Protein AF-A0A3D5ZLL6-F1 (afdb_monomer)

Mean predicted aligned error: 11.64 Å

Foldseek 3Di:
DDKDFLDVVVLVVLVVVLVVLVVVLVVLVVVLVVQLVVQLVPADDPPSVVSSVVSNCCSCVVSVVVSVVSVLVSQQSVVVSVVSVQQVVDFWDKDWAFWADWAAQDQDDSRQTFIWTDGPPGPQTATERDDDDDDGGWTWIFGGDPRYGRMIDTDDDD

Solvent-accessible surface area (backbone atoms only — not comparable to full-atom values): 8768 Å² total; per-residue (Å²): 128,67,72,53,66,76,47,72,70,58,53,52,53,51,52,51,50,43,55,49,51,55,51,49,47,55,51,54,52,52,51,45,54,52,51,48,54,52,53,60,72,69,55,56,87,91,55,35,69,62,56,42,52,52,53,44,52,52,46,50,52,52,46,47,51,52,45,51,53,51,50,54,52,46,53,35,48,51,51,48,52,56,47,52,53,53,50,71,74,47,81,65,46,80,47,76,44,35,31,57,44,73,46,74,75,37,72,78,56,83,77,39,59,20,25,37,38,30,36,59,100,42,92,60,70,35,36,30,79,58,94,78,92,75,56,67,72,41,38,34,42,33,30,28,37,100,51,32,47,45,30,42,38,52,55,75,86,127

Structure (mmCIF, N/CA/C/O backbone):
data_AF-A0A3D5ZLL6-F1
#
_entry.id   AF-A0A3D5ZLL6-F1
#
loop_
_atom_site.group_PDB
_atom_site.id
_atom_site.type_symbol
_atom_site.label_atom_id
_atom_site.label_alt_id
_atom_site.label_comp_id
_atom_site.label_asym_id
_atom_site.label_entity_id
_atom_site.label_seq_id
_atom_site.pdbx_PDB_ins_code
_atom_site.Cartn_x
_atom_site.Cartn_y
_atom_site.Cartn_z
_atom_site.occupancy
_atom_site.B_iso_or_equiv
_atom_site.auth_seq_id
_atom_site.auth_comp_id
_atom_site.auth_asym_id
_atom_site.auth_atom_id
_atom_site.pdbx_PDB_model_num
ATOM 1 N N . MET A 1 1 ? -3.440 -12.616 24.697 1.00 44.03 1 MET A N 1
ATOM 2 C CA . MET A 1 1 ? -3.395 -11.210 24.241 1.00 44.03 1 MET A CA 1
ATOM 3 C C . MET A 1 1 ? -2.541 -11.120 22.988 1.00 44.03 1 MET A C 1
ATOM 5 O O . MET A 1 1 ? -1.346 -11.369 23.061 1.00 44.03 1 MET A O 1
ATOM 9 N N . THR A 1 2 ? -3.141 -10.797 21.846 1.00 51.06 2 THR A N 1
ATOM 10 C CA . THR A 1 2 ? -2.421 -10.452 20.610 1.00 51.06 2 THR A CA 1
ATOM 11 C C . THR A 1 2 ? -2.636 -8.969 20.351 1.00 51.06 2 THR A C 1
ATOM 13 O O . THR A 1 2 ? -3.764 -8.556 20.087 1.00 51.06 2 THR A O 1
ATOM 16 N N . THR A 1 3 ? -1.580 -8.167 20.467 1.00 53.19 3 THR A N 1
ATOM 17 C CA . THR A 1 3 ? -1.623 -6.731 20.182 1.00 53.19 3 THR A CA 1
ATOM 18 C C . THR A 1 3 ? -0.973 -6.477 18.829 1.00 53.19 3 THR A C 1
ATOM 20 O O . THR A 1 3 ? 0.159 -6.883 18.573 1.00 53.19 3 THR A O 1
ATOM 23 N N . THR A 1 4 ? -1.696 -5.822 17.926 1.00 54.91 4 THR A N 1
ATOM 24 C CA . THR A 1 4 ? -1.145 -5.400 16.634 1.00 54.91 4 THR A CA 1
ATOM 25 C C . THR A 1 4 ? -1.077 -3.887 16.620 1.00 54.91 4 THR A C 1
ATOM 27 O O . THR A 1 4 ? -2.109 -3.217 16.634 1.00 54.91 4 THR A O 1
ATOM 30 N N . LEU A 1 5 ? 0.145 -3.358 16.623 1.00 60.12 5 LEU A N 1
ATOM 31 C CA . LEU A 1 5 ? 0.431 -1.929 16.661 1.00 60.12 5 LEU A CA 1
ATOM 32 C C . LEU A 1 5 ? 0.954 -1.484 15.291 1.00 60.12 5 LEU A C 1
ATOM 34 O O . LEU A 1 5 ? 1.788 -2.151 14.670 1.00 60.12 5 LEU A O 1
ATOM 38 N N . ILE A 1 6 ? 0.443 -0.362 14.800 1.00 61.34 6 ILE A N 1
ATOM 39 C CA . ILE A 1 6 ? 1.075 0.390 13.724 1.00 61.34 6 ILE A CA 1
ATOM 40 C C . ILE A 1 6 ? 2.334 1.032 14.314 1.00 61.34 6 ILE A C 1
ATOM 42 O O . ILE A 1 6 ? 2.275 2.059 14.982 1.00 61.34 6 ILE A O 1
ATOM 46 N N . ASP A 1 7 ? 3.468 0.370 14.110 1.00 62.09 7 ASP A N 1
ATOM 47 C CA . ASP A 1 7 ? 4.760 0.768 14.662 1.00 62.09 7 ASP A CA 1
ATOM 48 C C . ASP A 1 7 ? 5.654 1.449 13.606 1.00 62.09 7 ASP A C 1
ATOM 50 O O . ASP A 1 7 ? 5.463 1.287 12.394 1.00 62.09 7 ASP A O 1
ATOM 54 N N . ARG A 1 8 ? 6.669 2.195 14.062 1.00 64.38 8 ARG A N 1
ATOM 55 C CA . ARG A 1 8 ? 7.677 2.853 13.212 1.00 64.38 8 ARG A CA 1
ATOM 56 C C . ARG A 1 8 ? 8.385 1.876 12.275 1.00 64.38 8 ARG A C 1
ATOM 58 O O . ARG A 1 8 ? 8.703 2.238 11.147 1.00 64.38 8 ARG A O 1
ATOM 65 N N . THR A 1 9 ? 8.542 0.622 12.687 1.00 69.06 9 THR A N 1
ATOM 66 C CA . THR A 1 9 ? 9.108 -0.457 11.864 1.00 69.06 9 THR A CA 1
ATOM 67 C C . THR A 1 9 ? 8.340 -0.688 10.557 1.00 69.06 9 THR A C 1
ATOM 69 O O . THR A 1 9 ? 8.949 -0.931 9.511 1.00 69.06 9 THR A O 1
ATOM 72 N N . LYS A 1 10 ? 7.005 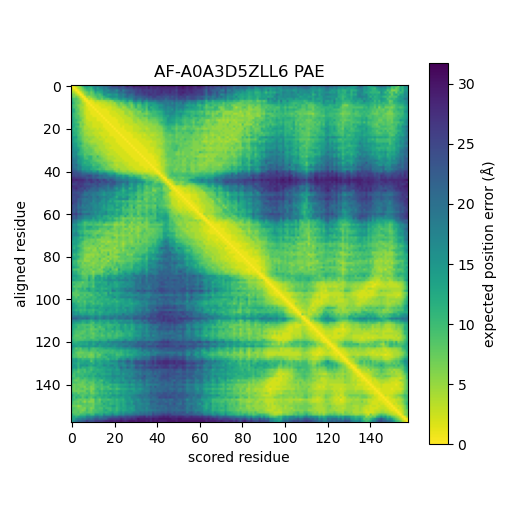-0.555 10.569 1.00 68.81 10 LYS A N 1
ATOM 73 C CA . LYS A 1 10 ? 6.177 -0.662 9.357 1.00 68.81 10 LYS A CA 1
ATOM 74 C C . LYS A 1 10 ? 6.361 0.545 8.444 1.00 68.81 10 LYS A C 1
ATOM 76 O O . LYS A 1 10 ? 6.484 0.366 7.233 1.00 68.81 10 LYS A O 1
ATOM 81 N N . LEU A 1 11 ? 6.426 1.749 9.013 1.00 72.25 11 LEU A N 1
ATOM 82 C CA . LEU A 1 11 ? 6.721 2.963 8.250 1.00 72.25 11 LEU A CA 1
ATOM 83 C C . LEU A 1 11 ? 8.078 2.838 7.544 1.00 72.25 11 LEU A C 1
ATOM 85 O O . LEU A 1 11 ? 8.154 3.044 6.335 1.00 72.25 11 LEU A O 1
ATOM 89 N N . ASP A 1 12 ? 9.116 2.404 8.260 1.00 74.38 12 ASP A N 1
ATOM 90 C CA . ASP A 1 12 ? 10.454 2.206 7.698 1.00 74.38 12 ASP A CA 1
ATOM 91 C C . ASP A 1 12 ? 10.466 1.161 6.575 1.00 74.38 12 ASP A C 1
ATOM 93 O O . ASP A 1 12 ? 11.131 1.352 5.553 1.00 74.38 12 ASP A O 1
ATOM 97 N N . ALA A 1 13 ? 9.7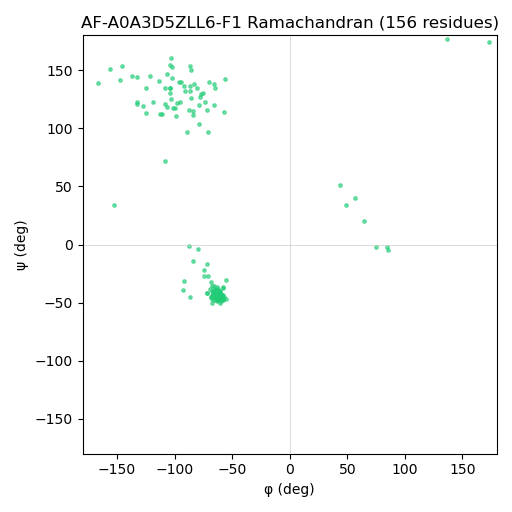10 0.069 6.718 1.00 79.12 13 ALA A N 1
ATOM 98 C CA . ALA A 1 13 ? 9.585 -0.946 5.675 1.00 79.12 13 ALA A CA 1
ATOM 99 C C . ALA A 1 13 ? 8.933 -0.388 4.396 1.00 79.12 13 ALA A C 1
ATOM 101 O O .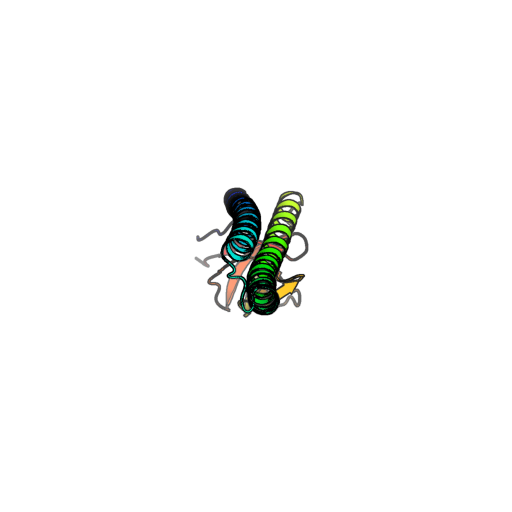 ALA A 1 13 ? 9.421 -0.646 3.291 1.00 79.12 13 ALA A O 1
ATOM 102 N N . VAL A 1 14 ? 7.867 0.409 4.529 1.00 76.69 14 VAL A N 1
ATOM 103 C CA . VAL A 1 14 ? 7.193 1.061 3.392 1.00 76.69 14 VAL A CA 1
ATOM 104 C C . VAL A 1 14 ? 8.112 2.104 2.744 1.00 76.69 14 VAL A C 1
ATOM 106 O O . VAL A 1 14 ? 8.242 2.122 1.521 1.00 76.69 14 VAL A O 1
ATOM 109 N N . VAL A 1 15 ? 8.825 2.910 3.538 1.00 74.88 15 VAL A N 1
ATOM 110 C CA . VAL A 1 15 ? 9.799 3.900 3.042 1.00 74.88 15 VAL A CA 1
ATOM 111 C C . VAL A 1 15 ? 10.948 3.227 2.284 1.00 74.88 15 VAL A C 1
ATOM 113 O O . VAL A 1 15 ? 11.327 3.682 1.203 1.00 74.88 15 VAL A O 1
ATOM 116 N N . ARG A 1 16 ? 11.486 2.108 2.790 1.00 81.62 16 ARG A N 1
ATOM 117 C CA . ARG A 1 16 ? 12.518 1.335 2.076 1.00 81.62 16 ARG A CA 1
ATOM 118 C C . ARG A 1 16 ? 12.004 0.800 0.743 1.00 81.62 16 ARG A C 1
ATOM 120 O O . ARG A 1 16 ? 12.710 0.909 -0.257 1.00 81.62 16 ARG A O 1
ATOM 127 N N . ARG A 1 17 ? 10.781 0.258 0.709 1.00 80.06 17 ARG A N 1
ATOM 128 C CA . ARG A 1 17 ? 10.148 -0.210 -0.535 1.00 80.06 17 ARG A CA 1
ATOM 129 C C . ARG A 1 17 ? 9.961 0.932 -1.537 1.00 80.06 17 ARG A C 1
ATOM 131 O O . ARG A 1 17 ? 10.275 0.739 -2.707 1.00 80.06 17 ARG A O 1
ATOM 138 N N . LEU A 1 18 ? 9.551 2.117 -1.077 1.00 78.69 18 LEU A N 1
ATOM 139 C CA . LEU A 1 18 ? 9.409 3.317 -1.911 1.00 78.69 18 LEU A CA 1
ATOM 140 C C . LEU A 1 18 ? 10.742 3.709 -2.541 1.00 78.69 18 LEU A C 1
ATOM 142 O O . LEU A 1 18 ? 10.832 3.864 -3.756 1.00 78.69 18 LEU A O 1
ATOM 146 N N . LYS A 1 19 ? 11.795 3.800 -1.723 1.00 77.81 19 LYS A N 1
ATOM 147 C CA . LYS A 1 19 ? 13.143 4.110 -2.204 1.00 77.81 19 LYS A CA 1
ATOM 148 C C . LYS A 1 19 ? 13.609 3.089 -3.242 1.00 77.81 19 LYS A C 1
ATOM 150 O O . LYS A 1 19 ? 14.150 3.477 -4.272 1.00 77.81 19 LYS A O 1
ATOM 155 N N . ASN A 1 20 ? 13.362 1.802 -2.997 1.00 82.00 20 ASN A N 1
ATOM 156 C CA . ASN A 1 20 ? 13.727 0.744 -3.932 1.00 82.00 20 ASN A CA 1
ATOM 157 C C . ASN A 1 20 ? 12.957 0.852 -5.259 1.00 82.00 20 ASN A C 1
ATOM 159 O O . ASN A 1 20 ? 13.568 0.775 -6.319 1.00 82.00 20 ASN A O 1
ATOM 163 N N . GLN A 1 21 ? 11.643 1.095 -5.229 1.00 77.12 21 GLN A N 1
ATOM 164 C CA . GLN A 1 21 ? 10.848 1.263 -6.451 1.00 77.12 21 GLN A CA 1
ATOM 165 C C . GLN A 1 21 ? 11.273 2.488 -7.269 1.00 77.12 21 GLN A C 1
ATOM 167 O O . GLN A 1 21 ? 11.368 2.389 -8.489 1.00 77.12 21 GLN A O 1
ATOM 172 N N . ILE A 1 22 ? 11.598 3.612 -6.622 1.00 76.62 22 ILE A N 1
ATOM 173 C CA . ILE A 1 22 ? 12.126 4.803 -7.310 1.00 76.62 22 ILE A CA 1
ATOM 174 C C . ILE A 1 22 ? 13.441 4.477 -8.034 1.00 76.62 22 ILE A C 1
ATOM 176 O O . ILE A 1 22 ? 13.620 4.861 -9.189 1.00 76.62 22 ILE A O 1
ATOM 180 N N . ILE A 1 23 ? 14.344 3.731 -7.385 1.00 80.88 23 ILE A N 1
ATOM 181 C CA . ILE A 1 23 ? 15.603 3.288 -8.002 1.00 80.88 23 ILE A CA 1
ATOM 182 C C . ILE A 1 23 ? 15.323 2.378 -9.205 1.00 80.88 23 ILE A C 1
ATOM 184 O O . ILE A 1 23 ? 15.909 2.575 -10.266 1.00 80.88 23 ILE A O 1
ATOM 188 N N . VAL A 1 24 ? 14.398 1.423 -9.076 1.00 81.50 24 VAL A N 1
ATOM 189 C CA . VAL A 1 24 ? 14.015 0.524 -10.177 1.00 81.50 24 VAL A CA 1
ATOM 190 C C . VAL A 1 24 ? 13.462 1.307 -11.370 1.00 81.50 24 VAL A C 1
ATOM 192 O O . VAL A 1 24 ? 13.864 1.032 -12.497 1.00 81.50 24 VAL A O 1
ATOM 195 N N . ILE A 1 25 ? 12.610 2.316 -11.148 1.00 78.56 25 ILE A N 1
ATOM 196 C CA . ILE A 1 25 ? 12.102 3.186 -12.226 1.00 78.56 25 ILE A CA 1
ATOM 197 C C . ILE A 1 25 ? 13.257 3.874 -12.958 1.00 78.56 25 ILE A C 1
ATOM 199 O O . ILE A 1 25 ? 13.292 3.862 -14.188 1.00 78.56 25 ILE A O 1
ATOM 203 N N . ALA A 1 26 ? 14.212 4.441 -12.215 1.00 78.12 26 ALA A N 1
ATOM 204 C CA . ALA A 1 26 ? 15.364 5.115 -12.805 1.00 78.12 26 ALA A CA 1
ATOM 205 C C . ALA A 1 26 ? 16.211 4.153 -13.656 1.00 78.12 26 ALA A C 1
ATOM 207 O O . ALA A 1 26 ? 16.570 4.484 -14.784 1.00 78.12 26 ALA A O 1
ATOM 208 N N . VAL A 1 27 ? 16.476 2.941 -13.156 1.00 83.38 27 VAL A N 1
ATOM 209 C CA . VAL A 1 27 ? 17.233 1.916 -13.891 1.00 83.38 27 VAL A CA 1
ATOM 210 C C . VAL A 1 27 ? 16.495 1.483 -15.158 1.00 83.38 27 VAL A C 1
ATOM 212 O O . VAL A 1 27 ? 17.096 1.464 -16.230 1.00 83.38 27 VAL A O 1
ATOM 215 N N . VAL A 1 28 ? 15.196 1.182 -15.072 1.00 82.31 28 VAL A N 1
ATOM 216 C CA . VAL A 1 28 ? 14.388 0.770 -16.234 1.00 82.31 28 VAL A CA 1
ATOM 217 C C . VAL A 1 28 ? 14.363 1.864 -17.301 1.00 82.31 28 VAL A C 1
ATOM 219 O O . VAL A 1 28 ? 14.525 1.562 -18.484 1.00 82.31 28 VAL A O 1
ATOM 222 N N . ALA A 1 29 ? 14.225 3.131 -16.905 1.00 77.94 29 ALA A N 1
ATOM 223 C CA . ALA A 1 29 ? 14.264 4.254 -17.836 1.00 77.94 29 ALA A CA 1
ATOM 224 C C . ALA A 1 29 ? 15.615 4.345 -18.569 1.00 77.94 29 ALA A C 1
ATOM 226 O O . ALA A 1 29 ? 15.640 4.432 -19.796 1.00 77.94 29 ALA A O 1
ATOM 227 N N . VAL A 1 30 ? 16.737 4.251 -17.842 1.00 82.00 30 VAL A N 1
ATOM 228 C CA . VAL A 1 30 ? 18.089 4.296 -18.432 1.00 82.00 30 VAL A CA 1
ATOM 229 C C . VAL A 1 30 ? 18.329 3.117 -19.379 1.00 82.00 30 VAL A C 1
ATOM 231 O O . VAL A 1 30 ? 18.825 3.313 -20.487 1.00 82.00 30 VAL A O 1
ATOM 234 N N . VAL A 1 31 ? 17.936 1.903 -18.983 1.00 82.44 31 VAL A N 1
ATOM 235 C CA . VAL A 1 31 ? 18.074 0.697 -19.816 1.00 82.44 31 VAL A CA 1
ATOM 236 C C . VAL A 1 31 ? 17.244 0.809 -21.095 1.00 82.44 31 VAL A C 1
ATOM 238 O O . VAL A 1 31 ? 17.741 0.491 -22.172 1.00 82.44 31 VAL A O 1
ATOM 241 N N . THR A 1 32 ? 16.013 1.320 -21.005 1.00 79.44 32 THR A N 1
ATOM 242 C CA . THR A 1 32 ? 15.147 1.529 -22.178 1.00 79.44 32 THR A CA 1
ATOM 243 C C . THR A 1 32 ? 15.794 2.495 -23.174 1.00 79.44 32 THR A C 1
ATOM 245 O O . THR A 1 32 ? 15.839 2.213 -24.370 1.00 79.44 32 THR A O 1
ATOM 248 N N . VAL A 1 33 ? 16.364 3.605 -22.688 1.00 78.88 33 VAL A N 1
ATOM 249 C CA . VAL A 1 33 ? 17.081 4.575 -23.534 1.00 78.88 33 VAL A CA 1
ATOM 250 C C . VAL A 1 33 ? 18.316 3.943 -24.181 1.00 78.88 33 VAL A C 1
ATOM 252 O O . VAL A 1 33 ? 18.526 4.112 -25.382 1.00 78.88 33 VAL A O 1
ATOM 255 N N . ALA A 1 34 ? 19.106 3.177 -23.425 1.00 79.81 34 ALA A N 1
ATOM 256 C CA . ALA A 1 34 ? 20.284 2.492 -23.954 1.00 79.81 34 ALA A CA 1
ATOM 257 C C . ALA A 1 34 ? 19.921 1.491 -25.064 1.00 79.81 34 ALA A C 1
ATOM 259 O O . ALA A 1 34 ? 20.568 1.472 -26.110 1.00 79.81 34 ALA A O 1
ATOM 260 N N . ILE A 1 35 ? 18.849 0.712 -24.880 1.00 78.12 35 ILE A N 1
ATOM 261 C CA . ILE A 1 35 ? 18.339 -0.222 -25.893 1.00 78.12 35 ILE A CA 1
ATOM 262 C C . ILE A 1 35 ? 17.913 0.529 -27.160 1.00 78.12 35 ILE A C 1
ATOM 264 O O . ILE A 1 35 ? 18.284 0.112 -28.256 1.00 78.12 35 ILE A O 1
ATOM 268 N N . CYS A 1 36 ? 17.207 1.659 -27.032 1.00 73.12 36 CYS A N 1
ATOM 269 C CA . CYS A 1 36 ? 16.851 2.495 -28.182 1.00 73.12 36 CYS A CA 1
ATOM 270 C C . CYS A 1 36 ? 18.091 2.954 -28.966 1.00 73.12 36 CYS A C 1
ATOM 272 O O . CYS A 1 36 ? 18.112 2.847 -30.189 1.00 73.12 36 CYS A O 1
ATOM 274 N N . ILE A 1 37 ? 19.141 3.415 -28.277 1.00 76.25 37 ILE A N 1
ATOM 275 C CA . ILE A 1 37 ? 20.390 3.861 -28.918 1.00 76.25 37 ILE A CA 1
ATOM 276 C C . ILE A 1 37 ? 21.077 2.698 -29.649 1.00 76.25 37 ILE A C 1
ATOM 278 O O . ILE A 1 37 ? 21.469 2.848 -30.807 1.00 76.25 37 ILE A O 1
ATOM 282 N N . CYS A 1 38 ? 21.182 1.527 -29.015 1.00 75.19 38 CYS A N 1
ATOM 283 C CA . CYS A 1 38 ? 21.772 0.336 -29.629 1.00 75.19 38 CYS A CA 1
ATOM 284 C C . CYS A 1 38 ? 20.996 -0.124 -30.872 1.00 75.19 38 CYS A C 1
ATOM 286 O O . CYS A 1 38 ? 21.603 -0.487 -31.878 1.00 75.19 38 CYS A O 1
ATOM 288 N N . LEU A 1 39 ? 19.661 -0.073 -30.829 1.00 70.00 39 LEU A N 1
ATOM 289 C CA . LEU A 1 39 ? 18.804 -0.428 -31.963 1.00 70.00 39 LEU A CA 1
ATOM 290 C C . LEU A 1 39 ? 18.945 0.562 -33.126 1.00 70.00 39 LEU A C 1
ATOM 292 O O . LEU A 1 39 ? 18.929 0.140 -34.281 1.00 70.00 39 LEU A O 1
ATOM 296 N N . CYS A 1 40 ? 19.145 1.853 -32.841 1.00 68.19 40 CYS A N 1
ATOM 297 C CA . CYS A 1 40 ? 19.455 2.852 -33.865 1.00 68.19 40 CYS A CA 1
ATOM 298 C C . CYS A 1 40 ? 20.814 2.599 -34.539 1.00 68.19 40 CYS A C 1
ATOM 300 O O . CYS A 1 40 ? 20.934 2.791 -35.747 1.00 68.19 40 CYS A O 1
ATOM 302 N N . LEU A 1 41 ? 21.827 2.156 -33.784 1.00 70.06 41 LEU A N 1
ATOM 303 C CA . LEU A 1 41 ? 23.173 1.877 -34.306 1.00 70.06 41 LEU A CA 1
ATOM 304 C C . LEU A 1 41 ? 23.258 0.576 -35.123 1.00 70.06 41 LEU A C 1
ATOM 306 O O . LEU A 1 41 ? 24.110 0.465 -35.998 1.00 70.06 41 LEU A O 1
ATOM 310 N N . ALA A 1 42 ? 22.391 -0.404 -34.854 1.00 66.56 42 ALA A N 1
ATOM 311 C CA . ALA A 1 42 ? 22.415 -1.722 -35.498 1.00 66.56 42 ALA A CA 1
ATOM 312 C C . ALA A 1 42 ? 21.618 -1.812 -36.822 1.00 66.56 42 ALA A C 1
ATOM 314 O O . ALA A 1 42 ? 21.566 -2.881 -37.434 1.00 66.56 42 ALA A O 1
ATOM 315 N N . ALA A 1 43 ? 20.967 -0.733 -37.269 1.00 63.84 43 ALA A N 1
ATOM 316 C CA . ALA A 1 43 ? 20.090 -0.756 -38.442 1.00 63.84 43 ALA A CA 1
ATOM 317 C C . ALA A 1 43 ? 20.869 -0.764 -39.777 1.00 63.84 43 ALA A C 1
ATOM 319 O O . ALA A 1 43 ? 21.727 0.080 -40.022 1.00 63.84 43 ALA A O 1
ATOM 320 N N . THR A 1 44 ? 20.538 -1.702 -40.673 1.00 61.19 44 THR A N 1
ATOM 321 C CA . THR A 1 44 ? 21.148 -1.855 -42.009 1.00 61.19 44 THR A CA 1
ATOM 322 C C . THR A 1 44 ? 20.468 -0.976 -43.079 1.00 61.19 44 THR A C 1
ATOM 324 O O . THR A 1 44 ? 19.282 -0.652 -42.964 1.00 61.19 44 THR A O 1
ATOM 327 N N . PRO A 1 45 ? 21.180 -0.586 -44.160 1.00 60.00 45 PRO A N 1
ATOM 328 C CA . PRO A 1 45 ? 20.767 0.518 -45.037 1.00 60.00 45 PRO A CA 1
ATOM 329 C C . PRO A 1 45 ? 19.554 0.246 -45.942 1.00 60.00 45 PRO A C 1
ATOM 331 O O . PRO A 1 45 ? 18.957 1.195 -46.439 1.00 60.00 45 PRO A O 1
ATOM 334 N N . GLN A 1 46 ? 19.151 -1.009 -46.162 1.00 63.69 46 GLN A N 1
ATOM 335 C CA . GLN A 1 46 ? 18.096 -1.327 -47.139 1.00 63.69 46 GLN A CA 1
ATOM 336 C C . GLN A 1 46 ? 16.668 -0.981 -46.683 1.00 63.69 46 GLN A C 1
ATOM 338 O O . GLN A 1 46 ? 15.808 -0.809 -47.535 1.00 63.69 46 GLN A O 1
ATOM 343 N N . ASN A 1 47 ? 16.407 -0.866 -45.374 1.00 65.75 47 ASN A N 1
ATOM 344 C CA . ASN A 1 47 ? 15.088 -0.510 -44.814 1.00 65.75 47 ASN A CA 1
ATOM 345 C C . ASN A 1 47 ? 15.212 0.183 -43.440 1.00 65.75 47 ASN A C 1
ATOM 347 O O . ASN A 1 47 ? 14.379 0.011 -42.546 1.00 65.75 47 ASN A O 1
ATOM 351 N N . TYR A 1 48 ? 16.284 0.961 -43.260 1.00 66.56 48 TYR A N 1
ATOM 352 C CA . TYR A 1 48 ? 16.713 1.469 -41.955 1.00 66.56 48 TYR A CA 1
ATOM 353 C C . TYR A 1 48 ? 15.627 2.303 -41.243 1.00 66.56 48 TYR A C 1
ATOM 355 O O . TYR A 1 48 ? 15.422 2.153 -40.041 1.00 66.56 48 TYR A O 1
ATOM 363 N N . VAL A 1 49 ? 14.855 3.105 -41.988 1.00 67.19 49 VAL A N 1
ATOM 364 C CA . VAL A 1 49 ? 13.810 3.984 -41.429 1.00 67.19 49 VAL A CA 1
ATOM 365 C C . VAL A 1 49 ? 12.658 3.187 -40.809 1.00 67.19 49 VAL A C 1
ATOM 367 O O . VAL A 1 49 ? 12.214 3.510 -39.710 1.00 67.19 49 VAL A O 1
ATOM 370 N N . TRP A 1 50 ? 12.182 2.131 -41.481 1.00 64.75 50 TRP A N 1
ATOM 371 C CA . TRP A 1 50 ? 11.028 1.347 -41.014 1.00 64.75 50 TRP A CA 1
ATOM 372 C C . TRP A 1 50 ? 11.391 0.502 -39.789 1.00 64.75 50 TRP A C 1
ATOM 374 O O . TRP A 1 50 ? 10.641 0.453 -38.817 1.00 64.75 50 TRP A O 1
ATOM 384 N N . ILE A 1 51 ? 12.582 -0.106 -39.800 1.00 67.56 51 ILE A N 1
ATOM 385 C CA . ILE A 1 51 ? 13.087 -0.918 -38.685 1.00 67.56 51 ILE A CA 1
ATOM 386 C C . ILE A 1 51 ? 13.322 -0.046 -37.445 1.00 67.56 51 ILE A C 1
ATOM 388 O O . ILE A 1 51 ? 12.916 -0.426 -36.347 1.00 67.56 51 ILE A O 1
ATOM 392 N N . ILE A 1 52 ? 13.915 1.143 -37.610 1.00 70.12 52 ILE A N 1
ATOM 393 C CA . ILE A 1 52 ? 14.103 2.088 -36.501 1.00 70.12 52 ILE A CA 1
ATOM 394 C C . ILE A 1 52 ? 12.758 2.570 -35.964 1.00 70.12 52 ILE A C 1
ATOM 396 O O . ILE A 1 52 ? 12.577 2.589 -34.747 1.00 70.12 52 ILE A O 1
ATOM 400 N N . ALA A 1 53 ? 11.807 2.921 -36.832 1.00 69.44 53 ALA A N 1
ATOM 401 C CA . ALA A 1 53 ? 10.497 3.404 -36.406 1.00 69.44 53 ALA A CA 1
ATOM 402 C C . ALA A 1 53 ? 9.748 2.362 -35.555 1.00 69.44 53 ALA A C 1
ATOM 404 O O . ALA A 1 53 ? 9.281 2.687 -34.466 1.00 69.44 53 ALA A O 1
ATOM 405 N N . VAL A 1 54 ? 9.700 1.097 -35.984 1.00 68.69 54 VAL A N 1
ATOM 406 C CA . VAL A 1 54 ? 9.017 0.016 -35.242 1.00 68.69 54 VAL A CA 1
ATOM 407 C C . VAL A 1 54 ? 9.688 -0.292 -33.923 1.00 68.69 54 VAL A C 1
ATOM 409 O O . VAL A 1 54 ? 9.016 -0.388 -32.898 1.00 68.69 54 VAL A O 1
ATOM 412 N N . ASN A 1 55 ? 11.011 -0.441 -33.939 1.00 69.00 55 ASN A N 1
ATOM 413 C CA . ASN A 1 55 ? 11.767 -0.770 -32.739 1.00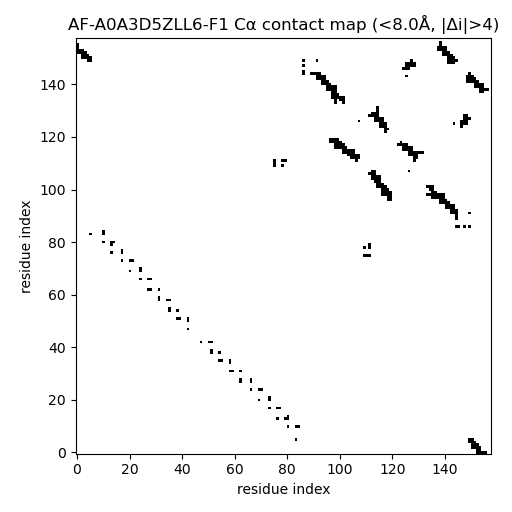 69.00 55 ASN A CA 1
ATOM 414 C C . ASN A 1 55 ? 11.707 0.370 -31.718 1.00 69.00 55 ASN A C 1
ATOM 416 O O . ASN A 1 55 ? 11.584 0.114 -30.521 1.00 69.00 55 ASN A O 1
ATOM 420 N N . SER A 1 56 ? 11.703 1.621 -32.183 1.00 68.12 56 SER A N 1
ATOM 421 C CA . SER A 1 56 ? 11.506 2.788 -31.322 1.00 68.12 56 SER A CA 1
ATOM 422 C C . SER A 1 56 ? 10.101 2.806 -30.724 1.00 68.12 56 SER A C 1
ATOM 424 O O . SER A 1 56 ? 9.963 3.001 -29.523 1.00 68.12 56 SER A O 1
ATOM 426 N N . VAL A 1 57 ? 9.054 2.542 -31.513 1.00 71.75 57 VAL A N 1
ATOM 427 C CA . VAL A 1 57 ? 7.666 2.513 -31.016 1.00 71.75 57 VAL A CA 1
ATOM 428 C C . VAL A 1 57 ? 7.443 1.371 -30.018 1.00 71.75 57 VAL A C 1
ATOM 430 O O . VAL A 1 57 ? 6.808 1.588 -28.989 1.00 71.75 57 VAL A O 1
ATOM 433 N N . LEU A 1 58 ? 8.000 0.182 -30.263 1.00 68.81 58 LEU A N 1
ATOM 434 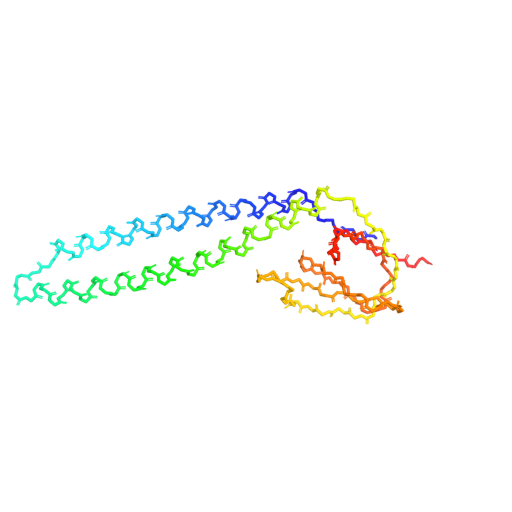C CA . LEU A 1 58 ? 7.908 -0.955 -29.339 1.00 68.81 58 LEU A CA 1
ATOM 435 C C . LEU A 1 58 ? 8.689 -0.712 -28.042 1.00 68.81 58 LEU A C 1
ATOM 437 O O . LEU A 1 58 ? 8.169 -0.982 -26.960 1.00 68.81 58 LEU A O 1
ATOM 441 N N . SER A 1 59 ? 9.907 -0.170 -28.134 1.00 69.31 59 SER A N 1
ATOM 442 C CA . SER A 1 59 ? 10.743 0.118 -26.963 1.00 69.31 59 SER A CA 1
ATOM 443 C C . SER A 1 59 ? 10.163 1.254 -26.118 1.00 69.31 59 SER A C 1
ATOM 445 O O . SER A 1 59 ? 10.032 1.125 -24.901 1.00 69.31 59 SER A O 1
ATOM 447 N N . VAL A 1 60 ? 9.724 2.345 -26.757 1.00 69.62 60 VAL A N 1
ATOM 448 C CA . VAL A 1 60 ? 9.097 3.478 -26.066 1.00 69.62 60 VAL A CA 1
ATOM 449 C C . VAL A 1 60 ? 7.737 3.074 -25.503 1.00 69.62 60 VAL A C 1
ATOM 451 O O . VAL A 1 60 ? 7.474 3.350 -24.340 1.00 69.62 60 VAL A O 1
ATOM 454 N N . GLY A 1 61 ? 6.893 2.369 -26.262 1.00 71.94 61 GLY A N 1
ATOM 455 C CA . GLY A 1 61 ? 5.579 1.921 -25.792 1.00 71.94 61 GLY A CA 1
ATOM 456 C C . GLY A 1 61 ? 5.666 0.921 -24.634 1.00 71.94 61 GLY A C 1
ATOM 457 O O . GLY A 1 61 ? 4.997 1.094 -23.613 1.00 71.94 61 GLY A O 1
ATOM 458 N N . GLY A 1 62 ? 6.529 -0.092 -24.754 1.00 73.50 62 GLY A N 1
ATOM 459 C CA . GLY A 1 62 ? 6.751 -1.093 -23.709 1.00 73.50 62 GLY A CA 1
ATOM 460 C C . GLY A 1 62 ? 7.412 -0.505 -22.461 1.00 73.50 62 GLY A C 1
ATOM 461 O O . GLY A 1 62 ? 6.930 -0.716 -21.347 1.00 73.50 62 GLY A O 1
ATOM 462 N N . GLY A 1 63 ? 8.470 0.291 -22.639 1.00 73.50 63 GLY A N 1
ATOM 463 C CA . GLY A 1 63 ? 9.156 0.969 -21.540 1.00 73.50 63 GLY A CA 1
ATOM 464 C C . GLY A 1 63 ? 8.252 1.966 -20.815 1.00 73.50 63 GLY A C 1
ATOM 465 O O . GLY A 1 63 ? 8.214 1.983 -19.585 1.00 73.50 63 GLY A O 1
ATOM 466 N N . TRP A 1 64 ? 7.449 2.739 -21.554 1.00 75.44 64 TRP A N 1
ATOM 467 C CA . TRP A 1 64 ? 6.503 3.694 -20.976 1.00 75.44 64 TRP A CA 1
ATOM 468 C C . TRP A 1 64 ? 5.409 3.008 -20.158 1.00 75.44 64 TRP A C 1
ATOM 470 O O . TRP A 1 64 ? 5.078 3.480 -19.073 1.00 75.44 64 TRP A O 1
ATOM 480 N N . PHE A 1 65 ? 4.885 1.867 -20.618 1.00 76.31 65 PHE A N 1
ATOM 481 C CA . PHE A 1 65 ? 3.908 1.088 -19.854 1.00 76.31 65 PHE A CA 1
ATOM 482 C C . PHE A 1 65 ? 4.480 0.599 -18.516 1.00 76.31 65 PHE A C 1
ATOM 484 O O . PHE A 1 65 ? 3.829 0.727 -17.476 1.00 76.31 65 PHE A O 1
ATOM 491 N N . VAL A 1 66 ? 5.714 0.083 -18.521 1.00 76.00 66 VAL A N 1
ATOM 492 C CA . VAL A 1 66 ? 6.394 -0.381 -17.300 1.00 76.00 66 VAL A CA 1
ATOM 493 C C . VAL A 1 66 ? 6.653 0.782 -16.343 1.00 76.00 66 VAL A C 1
ATOM 495 O O . VAL A 1 66 ? 6.361 0.662 -15.152 1.00 76.00 66 VAL A O 1
ATOM 498 N N . ILE A 1 67 ? 7.136 1.919 -16.854 1.00 75.81 67 ILE A N 1
ATOM 499 C CA . ILE A 1 67 ? 7.348 3.133 -16.056 1.00 75.81 67 ILE A CA 1
ATOM 500 C C . ILE A 1 67 ? 6.026 3.598 -15.453 1.00 75.81 67 ILE A C 1
ATOM 502 O O . ILE A 1 67 ? 5.971 3.818 -14.250 1.00 75.81 67 ILE A O 1
ATOM 506 N N . TYR A 1 68 ? 4.955 3.692 -16.245 1.00 76.94 68 TYR A N 1
ATOM 507 C CA . TYR A 1 68 ? 3.646 4.144 -15.774 1.00 76.94 68 TYR A CA 1
ATOM 508 C C . TYR A 1 68 ? 3.090 3.241 -14.669 1.00 76.94 68 TYR A C 1
ATOM 510 O O . TYR A 1 68 ? 2.621 3.736 -13.643 1.00 76.94 68 TYR A O 1
ATOM 518 N N . LYS A 1 69 ? 3.195 1.917 -14.838 1.00 77.81 69 LYS A N 1
ATOM 519 C CA . LYS A 1 69 ? 2.779 0.946 -13.821 1.00 77.81 69 LYS A CA 1
ATOM 520 C C . LYS A 1 69 ? 3.577 1.107 -12.524 1.00 77.81 69 LYS A C 1
ATOM 522 O O . LYS A 1 69 ? 2.987 1.191 -11.453 1.00 77.81 69 LYS A O 1
ATOM 527 N N . LEU A 1 70 ? 4.903 1.211 -12.618 1.00 76.38 70 LEU A N 1
ATOM 528 C CA . LEU A 1 70 ? 5.756 1.430 -11.449 1.00 76.38 70 LEU A CA 1
ATOM 529 C C . LEU A 1 70 ? 5.466 2.778 -10.770 1.00 76.38 70 LEU A C 1
ATOM 531 O O . LEU A 1 70 ? 5.494 2.875 -9.546 1.00 76.38 70 LEU A O 1
ATOM 535 N N . LEU A 1 71 ? 5.161 3.818 -11.547 1.00 75.81 71 LEU A N 1
ATOM 536 C CA . LEU A 1 71 ? 4.808 5.139 -11.029 1.00 75.81 71 LEU A CA 1
ATOM 537 C C . LEU A 1 71 ? 3.479 5.098 -10.267 1.00 75.81 71 LEU A C 1
ATOM 539 O O . LEU A 1 71 ? 3.365 5.708 -9.205 1.00 75.81 71 LEU A O 1
ATOM 543 N N . ALA A 1 72 ? 2.500 4.340 -10.769 1.00 75.94 72 ALA A N 1
ATOM 544 C CA . ALA A 1 72 ? 1.249 4.094 -10.062 1.00 75.94 72 ALA A CA 1
ATOM 545 C C . ALA A 1 72 ? 1.504 3.423 -8.702 1.00 75.94 72 ALA A C 1
ATOM 547 O O . ALA A 1 72 ? 0.983 3.902 -7.694 1.00 75.94 72 ALA A O 1
ATOM 548 N N . ASP A 1 73 ? 2.366 2.403 -8.647 1.00 74.81 73 ASP A N 1
ATOM 549 C CA . ASP A 1 73 ? 2.729 1.728 -7.393 1.00 74.81 73 ASP A CA 1
ATOM 550 C C . ASP A 1 73 ? 3.427 2.681 -6.403 1.00 74.81 73 ASP A C 1
ATOM 552 O O . ASP A 1 73 ? 3.066 2.733 -5.224 1.00 74.81 73 ASP A O 1
ATOM 556 N N . VAL A 1 74 ? 4.364 3.507 -6.882 1.00 76.81 74 VAL A N 1
ATOM 557 C CA . VAL A 1 74 ? 5.067 4.517 -6.069 1.00 76.81 74 VAL A CA 1
ATOM 558 C C . VAL A 1 74 ? 4.097 5.543 -5.480 1.00 76.81 74 VAL A C 1
ATOM 560 O O . VAL A 1 74 ? 4.236 5.922 -4.315 1.00 76.81 74 VAL A O 1
ATOM 563 N N . LEU A 1 75 ? 3.088 5.979 -6.241 1.00 77.25 75 LEU A N 1
ATOM 564 C CA . LEU A 1 75 ? 2.068 6.911 -5.752 1.00 77.25 75 LEU A CA 1
ATOM 565 C C . LEU A 1 75 ? 1.239 6.306 -4.612 1.00 77.25 75 LEU A C 1
ATOM 567 O O . LEU A 1 75 ? 0.994 6.990 -3.612 1.00 77.25 75 LEU A O 1
ATOM 571 N N . VAL A 1 76 ? 0.847 5.031 -4.726 1.00 75.44 76 VAL A N 1
ATOM 572 C CA . VAL A 1 76 ? 0.133 4.314 -3.653 1.00 75.44 76 VAL A CA 1
ATOM 573 C C . VAL A 1 76 ? 0.994 4.222 -2.398 1.00 75.44 76 VAL A C 1
ATOM 575 O O . VAL A 1 76 ? 0.527 4.481 -1.283 1.00 75.44 76 VAL A O 1
ATOM 578 N N . LEU A 1 77 ? 2.268 3.890 -2.580 1.00 75.00 77 LEU A N 1
ATOM 579 C CA . LEU A 1 77 ? 3.202 3.694 -1.486 1.00 75.00 77 LEU A CA 1
ATOM 580 C C . LEU A 1 77 ? 3.529 5.016 -0.771 1.00 75.00 77 LEU A C 1
ATOM 582 O O . LEU A 1 77 ? 3.563 5.067 0.457 1.00 75.00 77 LEU A O 1
ATOM 586 N N . ASN A 1 78 ? 3.661 6.114 -1.517 1.00 77.12 78 ASN A N 1
ATOM 587 C CA . ASN A 1 78 ? 3.805 7.455 -0.955 1.00 77.12 78 ASN A CA 1
ATOM 588 C C . ASN A 1 78 ? 2.553 7.888 -0.168 1.00 77.12 78 ASN A C 1
ATOM 590 O O . ASN A 1 78 ? 2.657 8.478 0.910 1.00 77.12 78 ASN A O 1
ATOM 594 N N . ALA A 1 79 ? 1.357 7.550 -0.664 1.00 74.88 79 ALA A N 1
ATOM 595 C CA . ALA A 1 79 ? 0.113 7.799 0.062 1.00 74.88 79 ALA A CA 1
ATOM 596 C C . ALA A 1 79 ? 0.059 7.026 1.392 1.00 74.88 79 ALA A C 1
ATOM 598 O O . ALA A 1 79 ? -0.385 7.589 2.393 1.00 74.88 79 ALA A O 1
ATOM 599 N N . HIS A 1 80 ? 0.567 5.787 1.430 1.00 76.00 80 HIS A N 1
ATOM 600 C CA . HIS A 1 80 ? 0.698 5.025 2.677 1.00 76.00 80 HIS A CA 1
ATOM 601 C C . HIS A 1 80 ? 1.649 5.708 3.660 1.00 76.00 80 HIS A C 1
ATOM 603 O O . HIS A 1 80 ? 1.278 5.903 4.813 1.00 76.00 80 HIS A O 1
ATOM 609 N N . VAL A 1 81 ? 2.845 6.117 3.218 1.00 74.62 81 VAL A N 1
ATOM 610 C CA . VAL A 1 81 ? 3.830 6.805 4.077 1.00 74.62 81 VAL A CA 1
ATOM 611 C C . VAL A 1 81 ? 3.227 8.051 4.724 1.00 74.62 81 VAL A C 1
ATOM 613 O O . VAL A 1 81 ? 3.350 8.235 5.933 1.00 74.62 81 VAL A O 1
ATOM 616 N N . ASN A 1 82 ? 2.538 8.883 3.940 1.00 78.25 82 ASN A N 1
ATOM 617 C CA . ASN A 1 82 ? 1.929 10.115 4.439 1.00 78.25 82 ASN A CA 1
ATOM 618 C C . ASN A 1 82 ? 0.751 9.851 5.397 1.00 78.25 82 ASN A C 1
ATOM 620 O O . ASN A 1 82 ? 0.509 10.604 6.338 1.00 78.25 82 ASN A O 1
ATOM 624 N N . LEU A 1 83 ? 0.009 8.763 5.177 1.00 74.88 83 LEU A N 1
ATOM 625 C CA . LEU A 1 83 ? -1.035 8.340 6.102 1.00 74.88 83 LEU A CA 1
ATOM 626 C C . LEU A 1 83 ? -0.420 7.883 7.429 1.00 74.88 83 LEU A C 1
ATOM 628 O O . LEU A 1 83 ? -0.800 8.398 8.474 1.00 74.88 83 LEU A O 1
ATOM 632 N N . PHE A 1 84 ? 0.578 6.998 7.395 1.00 73.94 84 PHE A N 1
ATOM 633 C CA . PHE A 1 84 ? 1.269 6.524 8.595 1.00 73.94 84 PHE A CA 1
ATOM 634 C C . PHE A 1 84 ? 1.927 7.659 9.388 1.00 73.94 84 PHE A C 1
ATOM 636 O O . PHE A 1 84 ? 1.786 7.701 10.608 1.00 73.94 84 PHE A O 1
ATOM 643 N N . SER A 1 85 ? 2.600 8.605 8.724 1.00 73.81 85 SER A N 1
ATOM 644 C CA . SER A 1 85 ? 3.207 9.756 9.403 1.00 73.81 85 SER A CA 1
ATOM 645 C C . SER A 1 85 ? 2.158 10.626 10.101 1.00 73.81 85 SER A C 1
ATOM 647 O O . SER A 1 85 ? 2.357 11.037 11.243 1.00 73.81 85 SER A O 1
ATOM 649 N N . ARG A 1 86 ? 1.005 10.850 9.459 1.00 74.56 86 ARG A N 1
ATOM 650 C CA . ARG A 1 86 ? -0.113 11.598 10.041 1.00 74.56 86 ARG A CA 1
ATOM 651 C C . ARG A 1 86 ? -0.765 10.862 11.210 1.00 74.56 86 ARG A C 1
ATOM 653 O O . ARG A 1 86 ? -1.109 11.510 12.195 1.00 74.56 86 ARG A O 1
ATOM 660 N N . LEU A 1 87 ? -0.930 9.541 11.110 1.00 72.44 87 LEU A N 1
ATOM 661 C CA . LEU A 1 87 ? -1.464 8.723 12.202 1.00 72.44 87 LEU A CA 1
ATOM 662 C C . LEU A 1 87 ? -0.539 8.743 13.423 1.00 72.44 87 LEU A C 1
ATOM 664 O O . LEU A 1 87 ? -1.023 8.846 14.543 1.00 72.44 87 LEU A O 1
ATOM 668 N N . LEU A 1 88 ? 0.780 8.708 13.209 1.00 70.56 88 LEU A N 1
ATOM 669 C CA . LEU A 1 88 ? 1.781 8.781 14.279 1.00 70.56 88 LEU A CA 1
ATOM 670 C C . LEU A 1 88 ? 1.886 10.170 14.925 1.00 70.56 88 LEU A C 1
ATOM 672 O O . LEU A 1 88 ? 2.299 10.277 16.075 1.00 70.56 88 LEU A O 1
ATOM 676 N N . ALA A 1 89 ? 1.549 11.234 14.194 1.00 74.06 89 ALA A N 1
ATOM 677 C CA . ALA A 1 89 ? 1.647 12.609 14.682 1.00 74.06 89 ALA A CA 1
ATOM 678 C C . ALA A 1 89 ? 0.434 13.064 15.514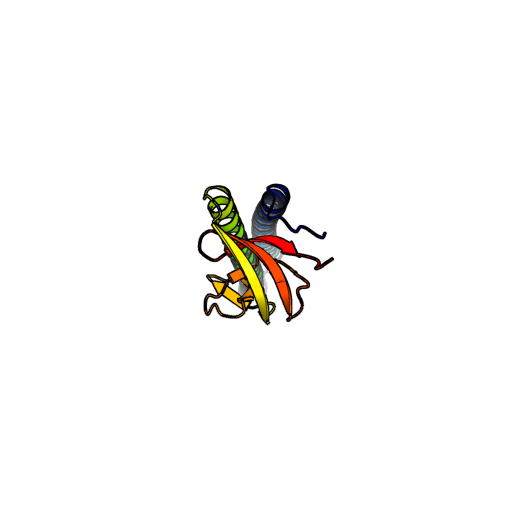 1.00 74.06 89 ALA A C 1
ATOM 680 O O . ALA A 1 89 ? 0.498 14.109 16.160 1.00 74.06 89 ALA A O 1
ATOM 681 N N . LYS A 1 90 ? -0.681 12.325 15.481 1.00 75.81 90 LYS A N 1
ATOM 682 C CA . LYS A 1 90 ? -1.936 12.704 16.142 1.00 75.81 90 LYS A CA 1
ATOM 683 C C . LYS A 1 90 ? -2.210 11.858 17.393 1.00 75.81 90 LYS A C 1
ATOM 685 O O . LYS A 1 90 ? -1.889 10.671 17.405 1.00 75.81 90 LYS A O 1
ATOM 690 N N . PRO A 1 91 ? -2.850 12.436 18.428 1.00 73.62 91 PRO A N 1
ATOM 691 C CA . PRO A 1 91 ? -3.301 11.673 19.587 1.00 73.62 91 PRO A CA 1
ATOM 692 C C . PRO A 1 91 ? -4.404 10.684 19.184 1.00 73.62 91 PRO A C 1
ATOM 694 O O . PRO A 1 91 ? -5.305 11.026 18.417 1.00 73.62 91 PRO A O 1
ATOM 697 N N . SER A 1 92 ? -4.333 9.463 19.714 1.00 78.19 92 SER A N 1
ATOM 698 C CA . SER A 1 92 ? -5.329 8.415 19.482 1.00 78.19 92 SER A CA 1
ATOM 699 C C . SER A 1 92 ? -6.534 8.551 20.403 1.00 78.19 92 SER A C 1
ATOM 701 O O . SER A 1 92 ? -6.377 8.745 21.606 1.00 78.19 92 SER A O 1
ATOM 703 N N . THR A 1 93 ? -7.726 8.350 19.855 1.00 81.31 93 THR A N 1
ATOM 704 C CA . THR A 1 93 ? -8.961 8.143 20.615 1.00 81.31 93 THR A CA 1
ATOM 705 C C . THR A 1 93 ? -9.169 6.655 20.865 1.00 81.31 93 THR A C 1
ATOM 707 O O . THR A 1 93 ? -9.064 5.866 19.926 1.00 81.31 93 THR A O 1
ATOM 710 N N . VAL A 1 94 ? -9.468 6.272 22.104 1.00 83.50 94 VAL A N 1
ATOM 711 C CA . VAL A 1 94 ? -9.780 4.881 22.459 1.00 83.50 94 VAL A CA 1
ATOM 712 C C . VAL A 1 94 ? -11.268 4.630 22.230 1.00 83.50 94 VAL A C 1
ATOM 714 O O . VAL A 1 94 ? -12.099 5.450 22.620 1.00 83.50 94 VAL A O 1
ATOM 717 N N . VAL A 1 95 ? -11.593 3.530 21.558 1.00 83.19 95 VAL A N 1
ATOM 718 C CA . VAL A 1 95 ? -12.959 3.095 21.269 1.00 83.19 95 VAL A CA 1
ATOM 719 C C . VAL A 1 95 ? -13.077 1.621 21.613 1.00 83.19 95 VAL A C 1
ATOM 721 O O . VAL A 1 95 ? -12.405 0.792 21.002 1.00 83.19 95 VAL A O 1
ATOM 724 N N . ASP A 1 96 ? -13.982 1.304 22.528 1.00 86.44 96 ASP A N 1
ATOM 725 C CA . ASP A 1 96 ? -14.254 -0.067 22.946 1.00 86.44 96 ASP A CA 1
ATOM 726 C C . ASP A 1 96 ? -15.538 -0.573 22.293 1.00 86.44 96 ASP A C 1
ATOM 728 O O . ASP A 1 96 ? -16.507 0.174 22.117 1.00 86.44 96 ASP A O 1
ATOM 732 N N . GLY A 1 97 ? -15.560 -1.851 21.929 1.00 84.75 97 GLY A N 1
ATOM 733 C CA . GLY A 1 97 ? -16.784 -2.480 21.463 1.00 84.75 97 GLY A CA 1
ATOM 734 C C . GLY A 1 97 ? -16.592 -3.886 20.925 1.00 84.75 97 GLY A C 1
ATOM 735 O O . GLY A 1 97 ? -15.483 -4.390 20.772 1.00 84.75 97 GLY A O 1
ATOM 736 N N . MET A 1 98 ? -17.716 -4.516 20.601 1.00 86.00 98 MET A N 1
ATOM 737 C CA . MET A 1 98 ? -17.738 -5.830 19.973 1.00 86.00 98 MET A CA 1
ATOM 738 C C . MET A 1 98 ? -17.760 -5.688 18.450 1.00 86.00 98 MET A C 1
ATOM 740 O O . MET A 1 98 ? -18.501 -4.865 17.906 1.00 86.00 98 MET A O 1
ATOM 744 N N . VAL A 1 99 ? -16.964 -6.498 17.754 1.00 83.44 99 VAL A N 1
ATOM 745 C CA . VAL A 1 99 ? -16.913 -6.522 16.288 1.00 83.44 99 VAL A CA 1
ATOM 746 C C . VAL A 1 99 ? -18.243 -7.017 15.728 1.00 83.44 99 VAL A C 1
ATOM 748 O O . VAL A 1 99 ? -18.649 -8.149 15.982 1.00 83.44 99 VAL A O 1
ATOM 751 N N . LYS A 1 100 ? -18.909 -6.181 14.929 1.00 85.94 100 LYS A N 1
ATOM 752 C CA . LYS A 1 100 ? -20.150 -6.533 14.230 1.00 85.94 100 LYS A CA 1
ATOM 753 C C . LYS A 1 100 ? -19.879 -7.198 12.887 1.00 85.94 100 LYS A C 1
ATOM 755 O O . LYS A 1 100 ? -20.550 -8.160 12.551 1.00 85.94 100 LYS A O 1
ATOM 760 N N . SER A 1 101 ? -18.956 -6.643 12.104 1.00 83.25 101 SER A N 1
ATOM 761 C CA . SER A 1 101 ? -18.566 -7.196 10.803 1.00 83.25 101 SER A CA 1
ATOM 762 C C . SER A 1 101 ? -17.164 -6.742 10.414 1.00 83.25 101 SER A C 1
ATOM 764 O O . SER A 1 101 ? -16.735 -5.644 10.792 1.00 83.25 101 SER A O 1
ATOM 766 N N . VAL A 1 102 ? -16.480 -7.577 9.633 1.00 82.19 102 VAL A N 1
ATOM 767 C CA . VAL A 1 102 ? -15.153 -7.296 9.072 1.00 82.19 102 VAL A CA 1
ATOM 768 C C . VAL A 1 102 ? -15.220 -7.454 7.557 1.00 82.19 102 VAL A C 1
ATOM 770 O O . VAL A 1 102 ? -15.419 -8.556 7.051 1.00 82.19 102 VAL A O 1
ATOM 773 N N . GLN A 1 103 ? -15.056 -6.360 6.816 1.00 82.00 103 GLN A N 1
ATOM 774 C CA . GLN A 1 103 ? -14.950 -6.402 5.355 1.00 82.00 103 GLN A CA 1
ATOM 775 C C . GLN A 1 103 ? -13.484 -6.307 4.962 1.00 82.00 103 GLN A C 1
ATOM 777 O O . GLN A 1 103 ? -12.838 -5.298 5.241 1.00 82.00 103 GLN A O 1
ATOM 782 N N . LYS A 1 104 ? -12.962 -7.347 4.314 1.00 80.88 104 LYS A N 1
ATOM 783 C CA . LYS A 1 104 ? -11.549 -7.406 3.937 1.00 80.88 104 LYS A CA 1
ATOM 784 C C . LYS A 1 104 ? -11.272 -6.728 2.601 1.00 80.88 104 LYS A C 1
ATOM 786 O O . LYS A 1 104 ? -12.118 -6.760 1.708 1.00 80.88 104 LYS A O 1
ATOM 791 N N . ASN A 1 105 ? -10.065 -6.188 2.447 1.00 70.94 105 ASN A N 1
ATOM 792 C CA . ASN A 1 105 ? -9.546 -5.647 1.184 1.00 70.94 105 ASN A CA 1
ATOM 793 C C . ASN A 1 105 ? -10.408 -4.541 0.547 1.00 70.94 105 ASN A C 1
ATOM 795 O O . ASN A 1 105 ? -10.574 -4.478 -0.674 1.00 70.94 105 ASN A O 1
ATOM 799 N N . VAL A 1 106 ? -10.954 -3.635 1.357 1.00 75.44 106 VAL A N 1
ATOM 800 C CA . VAL A 1 106 ? -11.758 -2.519 0.851 1.00 75.44 106 VAL A CA 1
ATOM 801 C C . VAL A 1 106 ? -10.850 -1.346 0.490 1.00 75.44 106 VAL A C 1
ATOM 803 O O . VAL A 1 106 ? -9.946 -0.966 1.232 1.00 75.44 106 VAL A O 1
ATOM 806 N N . THR A 1 107 ? -11.104 -0.722 -0.660 1.00 74.06 107 THR A N 1
ATOM 807 C CA . THR A 1 107 ? -10.377 0.487 -1.067 1.00 74.06 107 THR A CA 1
ATOM 808 C C . THR A 1 107 ? -11.023 1.715 -0.428 1.00 74.06 107 THR A C 1
ATOM 810 O O . THR A 1 107 ? -12.142 2.082 -0.775 1.00 74.06 107 THR A O 1
ATOM 813 N N . VAL A 1 108 ? -10.326 2.361 0.509 1.00 64.25 108 VAL A N 1
ATOM 814 C CA . VAL A 1 108 ? -10.905 3.437 1.339 1.00 64.25 108 VAL A CA 1
ATOM 815 C C . VAL A 1 108 ? -10.664 4.824 0.739 1.00 64.25 108 VAL A C 1
ATOM 817 O O . VAL A 1 108 ? -11.538 5.690 0.778 1.00 64.25 108 VAL A O 1
ATOM 820 N N . ARG A 1 109 ? -9.470 5.062 0.175 1.00 61.72 109 ARG A N 1
ATOM 821 C CA . ARG A 1 109 ? -9.100 6.318 -0.506 1.00 61.72 109 ARG A CA 1
ATOM 822 C C . ARG A 1 109 ? -7.812 6.148 -1.303 1.00 61.72 109 ARG A C 1
ATOM 824 O O . ARG A 1 109 ? -6.870 5.568 -0.781 1.00 61.72 109 ARG A O 1
ATOM 831 N N . LYS A 1 110 ? -7.741 6.715 -2.518 1.00 57.97 110 LYS A N 1
ATOM 832 C CA . LYS A 1 110 ? -6.506 6.825 -3.331 1.00 57.97 110 LYS A CA 1
ATOM 833 C C . LYS A 1 110 ? -5.661 5.532 -3.341 1.00 57.97 110 LYS A C 1
ATOM 835 O O . LYS A 1 110 ? -4.471 5.575 -3.046 1.00 57.97 110 LYS A O 1
ATOM 840 N N . ASN A 1 111 ? -6.294 4.396 -3.645 1.00 64.31 111 ASN A N 1
ATOM 841 C CA . ASN A 1 111 ? -5.670 3.064 -3.731 1.00 64.31 111 ASN A CA 1
ATOM 842 C C . ASN A 1 111 ? -5.090 2.503 -2.416 1.00 64.31 111 ASN A C 1
ATOM 844 O O . ASN A 1 111 ? -4.258 1.601 -2.443 1.00 64.31 111 ASN A O 1
ATOM 848 N N . ILE A 1 112 ? -5.526 3.004 -1.258 1.00 66.94 112 ILE A N 1
ATOM 849 C CA . ILE A 1 112 ? -5.205 2.396 0.036 1.00 66.94 112 ILE A CA 1
ATOM 850 C C . ILE A 1 112 ? -6.196 1.269 0.313 1.00 66.94 112 ILE A C 1
ATOM 852 O O . ILE A 1 112 ? -7.396 1.521 0.468 1.00 66.94 112 ILE A O 1
ATOM 856 N N . VAL A 1 113 ? -5.673 0.044 0.357 1.00 74.62 113 VAL A N 1
ATOM 857 C CA . VAL A 1 113 ? -6.411 -1.161 0.737 1.00 74.62 113 VAL A CA 1
ATOM 858 C C . VAL A 1 113 ? -6.375 -1.282 2.255 1.00 74.62 113 VAL A C 1
ATOM 860 O O . VAL A 1 113 ? -5.307 -1.224 2.865 1.00 74.62 113 VAL A O 1
ATOM 863 N N . ALA A 1 114 ? -7.548 -1.404 2.860 1.00 77.00 114 ALA A N 1
ATOM 864 C CA . ALA A 1 114 ? -7.702 -1.582 4.291 1.00 77.00 114 ALA A CA 1
ATOM 865 C C . ALA A 1 114 ? -8.906 -2.477 4.582 1.00 77.00 114 ALA A C 1
ATOM 867 O O . ALA A 1 114 ? -9.879 -2.515 3.824 1.00 77.00 114 AL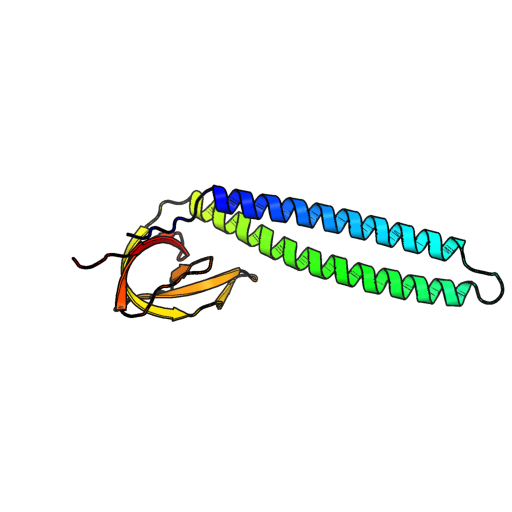A A O 1
ATOM 868 N N . ASP A 1 115 ? -8.852 -3.155 5.716 1.00 81.62 115 ASP A N 1
ATOM 869 C CA . ASP A 1 115 ? -9.991 -3.879 6.246 1.00 81.62 115 ASP A CA 1
ATOM 870 C C . ASP A 1 115 ? -10.917 -2.883 6.952 1.00 81.62 115 ASP A C 1
ATOM 872 O O . ASP A 1 115 ? -10.474 -1.998 7.689 1.00 81.62 115 ASP A O 1
ATOM 876 N N . VAL A 1 116 ? -12.219 -2.986 6.697 1.00 83.31 116 VAL A N 1
ATOM 877 C CA . VAL A 1 116 ? -13.234 -2.145 7.335 1.00 83.31 116 VAL A CA 1
ATOM 878 C C . VAL A 1 116 ? -13.842 -2.916 8.485 1.00 83.31 116 VAL A C 1
ATOM 880 O O . VAL A 1 116 ? -14.446 -3.972 8.297 1.00 83.31 116 VAL A O 1
ATOM 883 N N . LEU A 1 117 ? -13.729 -2.334 9.666 1.00 84.06 117 LEU A N 1
ATOM 884 C CA . LEU A 1 117 ? -14.324 -2.824 10.888 1.00 84.06 117 LEU A CA 1
ATOM 885 C C . LEU A 1 117 ? -15.544 -1.976 11.247 1.00 84.06 117 LEU A C 1
ATOM 887 O O . LEU A 1 117 ? -15.489 -0.743 11.227 1.00 84.06 117 LEU A O 1
ATOM 891 N N . THR A 1 118 ? -16.636 -2.632 11.625 1.00 85.56 118 THR A N 1
ATOM 892 C CA . THR A 1 118 ? -17.772 -1.976 12.282 1.00 85.56 118 THR A CA 1
ATOM 893 C C . THR A 1 1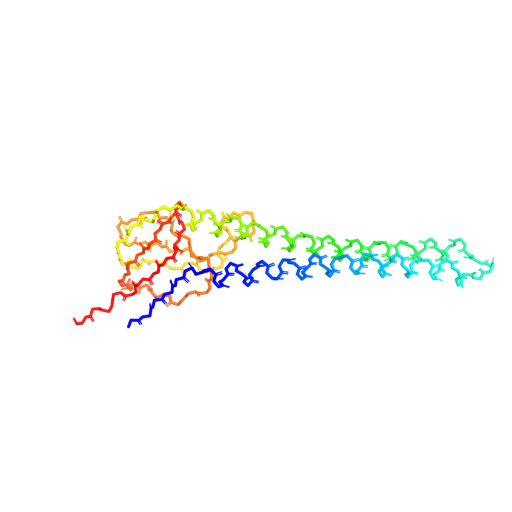18 ? -18.033 -2.616 13.636 1.00 85.56 118 THR A C 1
ATOM 895 O O . THR A 1 118 ? -17.847 -3.823 13.810 1.00 85.56 118 THR A O 1
ATOM 898 N N . LEU A 1 119 ? -18.449 -1.800 14.603 1.00 85.69 119 LEU A N 1
ATOM 899 C CA . LEU A 1 119 ? -18.736 -2.239 15.967 1.00 85.69 119 LEU A CA 1
ATOM 900 C C . LEU A 1 119 ? -20.249 -2.331 16.203 1.00 85.69 119 LEU A C 1
ATOM 902 O O . LEU A 1 119 ? -21.050 -1.662 15.546 1.00 85.69 119 LEU A O 1
ATOM 906 N N . VAL A 1 120 ? -20.660 -3.171 17.149 1.00 84.81 120 VAL A N 1
ATOM 907 C CA . VAL A 1 120 ? -22.061 -3.277 17.572 1.00 84.81 120 VAL A CA 1
ATOM 908 C C . VAL A 1 120 ? -22.495 -1.956 18.220 1.00 84.81 120 VAL A C 1
ATOM 910 O O . VAL A 1 120 ? -21.764 -1.375 19.012 1.00 84.81 120 VAL A O 1
ATOM 913 N N . GLY A 1 121 ? -23.677 -1.449 17.853 1.00 80.00 121 GLY A N 1
ATOM 914 C CA . GLY A 1 121 ? -24.209 -0.185 18.383 1.00 80.00 121 GLY A CA 1
ATOM 915 C C . GLY A 1 121 ? -23.558 1.088 17.827 1.00 80.00 121 GLY A C 1
ATOM 916 O O . GLY A 1 121 ? -24.012 2.182 18.146 1.00 80.00 121 GLY A O 1
ATOM 917 N N . ASN A 1 122 ? -22.549 0.970 16.957 1.00 79.81 122 ASN A N 1
ATOM 918 C CA . ASN A 1 122 ? -21.857 2.105 16.357 1.00 79.81 122 ASN A CA 1
ATOM 919 C C . ASN A 1 122 ? -21.825 1.972 14.826 1.00 79.81 122 ASN A C 1
ATOM 921 O O . ASN A 1 122 ? -21.275 1.023 14.271 1.00 79.81 122 ASN A O 1
ATOM 925 N N . SER A 1 123 ? -22.425 2.934 14.121 1.00 78.31 123 SER A N 1
ATOM 926 C CA . SER A 1 123 ? -22.473 2.946 12.653 1.00 78.31 123 SER A CA 1
ATOM 927 C C . SER A 1 123 ? -21.184 3.452 12.000 1.00 78.31 123 SER A C 1
ATOM 929 O O . SER A 1 123 ? -21.094 3.482 10.770 1.00 78.31 123 SER A O 1
ATOM 931 N N . HIS A 1 124 ? -20.204 3.897 12.789 1.00 83.31 124 HIS A N 1
ATOM 932 C CA . HIS A 1 124 ? -18.943 4.396 12.266 1.00 83.31 124 HIS A CA 1
ATOM 933 C C . HIS A 1 124 ? -18.098 3.259 11.677 1.00 83.31 124 HIS A C 1
ATOM 935 O O . HIS A 1 124 ? -18.039 2.152 12.215 1.00 83.31 124 HIS A O 1
ATOM 941 N N . LYS A 1 125 ? -17.451 3.542 10.542 1.00 84.19 125 LYS A N 1
ATOM 942 C CA . LYS A 1 125 ? -16.542 2.613 9.864 1.00 84.19 125 LYS A CA 1
ATOM 943 C C . LYS A 1 125 ? -15.118 2.919 10.296 1.00 84.19 125 LYS A C 1
ATOM 945 O O . LYS A 1 125 ? -14.655 4.041 10.100 1.00 84.19 125 LYS A O 1
ATOM 950 N N . TYR A 1 126 ? -14.443 1.920 10.841 1.00 83.56 126 TYR A N 1
ATOM 951 C CA . TYR A 1 126 ? -13.051 2.008 11.253 1.00 83.56 126 TYR A CA 1
ATOM 952 C C . TYR A 1 126 ? -12.172 1.279 10.243 1.00 83.56 126 TYR A C 1
ATOM 954 O O . TYR A 1 126 ? -12.504 0.178 9.812 1.00 83.56 126 TYR A O 1
ATOM 962 N N . TYR A 1 127 ? -11.063 1.893 9.846 1.00 83.62 127 TYR A N 1
ATOM 963 C CA . TYR A 1 127 ? -10.214 1.377 8.771 1.00 83.62 127 TYR A CA 1
ATOM 964 C C . TYR A 1 127 ? -8.901 0.832 9.324 1.00 83.62 127 TYR A C 1
ATOM 966 O O . TYR A 1 127 ? -8.128 1.573 9.929 1.00 83.62 127 TYR A O 1
ATOM 974 N N . PHE A 1 128 ? -8.623 -0.447 9.095 1.00 78.88 128 PHE A N 1
ATOM 975 C CA . PHE A 1 128 ? -7.401 -1.114 9.524 1.00 78.88 128 PHE A CA 1
ATOM 976 C C . PHE A 1 128 ? -6.478 -1.364 8.327 1.00 78.88 128 PHE A C 1
ATOM 978 O O . PHE A 1 128 ? -6.833 -2.067 7.385 1.00 78.88 128 PHE A O 1
ATOM 985 N N . VAL A 1 129 ? -5.281 -0.776 8.343 1.00 70.38 129 VAL A N 1
ATOM 986 C CA . VAL A 1 129 ? -4.322 -0.897 7.234 1.00 70.38 129 VAL A CA 1
ATOM 987 C C . VAL A 1 129 ? -3.427 -2.123 7.457 1.00 70.38 129 VAL A C 1
ATOM 989 O O . VAL A 1 129 ? -2.429 -2.053 8.180 1.00 70.38 129 VAL A O 1
ATOM 992 N N . GLY A 1 130 ? -3.790 -3.246 6.830 1.00 66.38 130 GLY A N 1
ATOM 993 C CA . GLY A 1 130 ? -3.046 -4.511 6.833 1.00 66.38 130 GLY A CA 1
ATOM 994 C C . GLY A 1 130 ? -3.945 -5.735 7.023 1.00 66.38 130 GLY A C 1
ATOM 995 O O . GLY A 1 130 ? -5.140 -5.586 7.244 1.00 66.38 130 GLY A O 1
ATOM 996 N N . ASP A 1 131 ? -3.354 -6.930 6.974 1.00 63.50 131 ASP A N 1
ATOM 997 C CA . ASP A 1 131 ? -4.083 -8.175 7.223 1.00 63.50 131 ASP A CA 1
ATOM 998 C C . ASP A 1 131 ? -4.392 -8.321 8.713 1.00 63.50 131 ASP A C 1
ATOM 1000 O O . ASP A 1 131 ? -3.480 -8.337 9.551 1.00 63.50 131 ASP A O 1
ATOM 1004 N N . TYR A 1 132 ? -5.675 -8.459 9.048 1.00 67.62 132 TYR A N 1
ATOM 1005 C CA . TYR A 1 132 ? -6.080 -8.808 10.401 1.00 67.62 132 TYR A CA 1
ATOM 1006 C C . TYR A 1 132 ? -7.118 -9.930 10.429 1.00 67.62 132 TYR A C 1
ATOM 1008 O O . TYR A 1 132 ? -7.990 -10.061 9.567 1.00 67.62 132 TYR A O 1
ATOM 1016 N N . CYS A 1 133 ? -7.004 -10.773 11.451 1.00 66.38 133 CYS A N 1
ATOM 1017 C CA . CYS A 1 133 ? -7.899 -11.896 11.686 1.00 66.38 133 CYS A CA 1
ATOM 1018 C C . CYS A 1 133 ? -8.783 -11.580 12.892 1.00 66.38 133 CYS A C 1
ATOM 1020 O O . CYS A 1 133 ? -8.592 -12.146 13.964 1.00 66.38 133 CYS A O 1
ATOM 1022 N N . LEU A 1 134 ? -9.730 -10.655 12.718 1.00 74.75 134 LEU A N 1
ATOM 1023 C CA . LEU A 1 134 ? -10.857 -10.528 13.640 1.00 74.75 134 LEU A CA 1
ATOM 1024 C C . LEU A 1 134 ? -12.042 -11.308 13.114 1.00 74.75 134 LEU A C 1
ATOM 1026 O O . LEU A 1 134 ? -12.352 -11.259 11.923 1.00 74.75 134 LEU A O 1
ATOM 1030 N N . SER A 1 135 ? -12.719 -11.960 14.045 1.00 78.06 135 SER A N 1
ATOM 1031 C CA . SER A 1 135 ? -14.009 -12.585 13.815 1.00 78.06 135 SER A CA 1
ATOM 1032 C C . SER A 1 135 ? -15.112 -11.701 14.384 1.00 78.06 135 SER A C 1
ATOM 1034 O O . SER A 1 135 ? -14.904 -10.949 15.344 1.00 78.06 135 SER A O 1
ATOM 1036 N N . GLU A 1 136 ? -16.299 -11.804 13.802 1.00 82.56 136 GLU A N 1
ATOM 1037 C CA . GLU A 1 136 ? -17.511 -11.216 14.373 1.00 82.56 136 GLU A CA 1
ATOM 1038 C C . GLU A 1 136 ? -17.724 -11.737 15.803 1.00 82.56 136 GLU A C 1
ATOM 1040 O O . GLU A 1 136 ? -17.405 -12.886 16.105 1.00 82.56 136 GLU A O 1
ATOM 1045 N N . GLY A 1 137 ? -18.201 -10.874 16.700 1.00 80.31 137 GLY 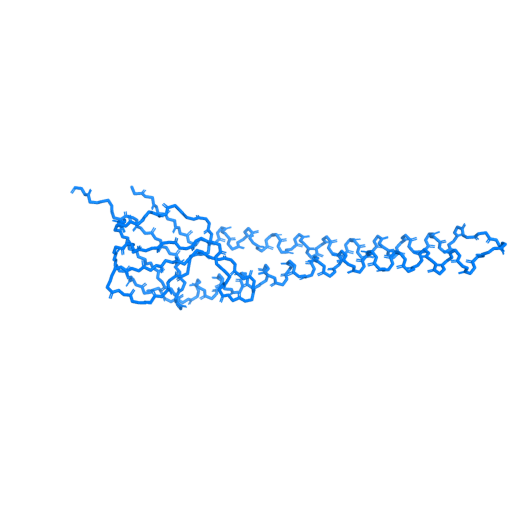A N 1
ATOM 1046 C CA . GLY A 1 137 ? -18.390 -11.199 18.116 1.00 80.31 137 GLY A CA 1
ATOM 1047 C C . GLY A 1 137 ? -17.146 -11.038 18.999 1.00 80.31 137 GLY A C 1
ATOM 1048 O O . GLY A 1 137 ? -17.239 -11.209 20.208 1.00 80.31 137 GLY A O 1
ATOM 1049 N N . THR A 1 138 ? -15.987 -10.668 18.447 1.00 83.38 138 THR A N 1
ATOM 1050 C CA . THR A 1 138 ? -14.775 -10.433 19.255 1.00 83.38 138 THR A CA 1
ATOM 1051 C C . THR A 1 138 ? -14.873 -9.095 19.999 1.00 83.38 138 THR A C 1
ATOM 1053 O O . THR A 1 138 ? -15.153 -8.074 19.368 1.00 83.38 138 THR A O 1
ATOM 1056 N N . SER A 1 139 ? -14.618 -9.071 21.312 1.00 83.75 139 SER A N 1
ATOM 1057 C CA . SER A 1 139 ? -14.484 -7.819 22.074 1.00 83.75 139 SER A CA 1
ATOM 1058 C C . SER A 1 139 ? -13.108 -7.195 21.833 1.00 83.75 139 SER A C 1
ATOM 1060 O O . SER A 1 139 ? -12.077 -7.864 21.952 1.00 83.75 139 SER A O 1
ATOM 1062 N N . VAL A 1 140 ? -13.078 -5.920 21.443 1.00 85.00 140 VAL A N 1
ATOM 1063 C CA . VAL A 1 140 ? -11.847 -5.218 21.066 1.00 85.00 140 VAL A CA 1
ATOM 1064 C C . VAL A 1 140 ? -11.786 -3.804 21.635 1.00 85.00 140 VAL A C 1
ATOM 1066 O O . VAL A 1 140 ? -12.783 -3.086 21.689 1.00 85.00 140 VAL A O 1
ATOM 1069 N N . VAL A 1 141 ? -10.569 -3.392 21.986 1.00 85.31 141 VAL A N 1
ATOM 1070 C CA . VAL A 1 141 ? -10.180 -2.001 22.240 1.00 85.31 141 VAL A CA 1
ATOM 1071 C C . VAL A 1 141 ? -9.453 -1.493 21.004 1.00 85.31 141 VAL A C 1
ATOM 1073 O O . VAL A 1 141 ? -8.402 -2.020 20.624 1.00 85.31 141 VAL A O 1
ATOM 1076 N N . LEU A 1 142 ? -10.004 -0.473 20.357 1.00 84.69 142 LEU A N 1
ATOM 1077 C CA . LEU A 1 142 ? -9.424 0.171 19.185 1.00 84.69 142 LEU A CA 1
ATOM 1078 C C . LEU A 1 142 ? -8.812 1.510 19.579 1.00 84.69 142 LEU A C 1
ATOM 1080 O O . LEU A 1 142 ? -9.472 2.370 20.152 1.00 84.69 142 LEU A O 1
ATOM 1084 N N . TYR A 1 143 ? -7.573 1.741 19.171 1.00 82.44 143 TYR A N 1
ATOM 1085 C CA . TYR A 1 143 ? -6.957 3.061 19.220 1.00 82.44 143 TYR A CA 1
ATOM 1086 C C . TYR A 1 143 ? -7.060 3.664 17.829 1.00 82.44 143 TYR A C 1
ATOM 1088 O O . TYR A 1 143 ? -6.415 3.186 16.896 1.00 82.44 143 TYR A O 1
ATOM 1096 N N . VAL A 1 144 ? -7.888 4.690 17.683 1.00 82.56 144 VAL A N 1
ATOM 1097 C CA . VAL A 1 144 ? -8.287 5.257 16.393 1.00 82.56 144 VAL A CA 1
ATOM 1098 C C . VAL A 1 144 ? -7.739 6.674 16.237 1.00 82.56 144 VAL A C 1
ATOM 1100 O O . VAL A 1 144 ? -7.742 7.456 17.182 1.00 82.56 144 VAL A O 1
ATOM 1103 N N . VAL A 1 145 ? -7.293 7.025 15.033 1.00 81.44 145 VAL A N 1
ATOM 1104 C CA . VAL A 1 145 ? -6.896 8.383 14.643 1.00 81.44 145 VAL A CA 1
ATOM 1105 C C . VAL A 1 145 ? -7.542 8.712 13.298 1.00 81.44 145 VAL A C 1
ATOM 1107 O O . VAL A 1 145 ? -7.333 7.999 12.320 1.00 81.44 145 VAL A O 1
ATOM 1110 N N . ASP A 1 146 ? -8.334 9.788 13.227 1.00 79.44 146 ASP A N 1
ATOM 1111 C CA . ASP A 1 146 ? -9.058 10.208 12.008 1.00 79.44 146 ASP A CA 1
ATOM 1112 C C . ASP A 1 146 ? -9.846 9.049 11.324 1.00 79.44 146 ASP A C 1
ATOM 1114 O O . ASP A 1 146 ? -9.944 8.991 10.099 1.00 79.44 146 ASP A O 1
ATOM 1118 N N . GLY A 1 147 ? -10.389 8.101 12.103 1.00 78.31 147 GLY A N 1
ATOM 1119 C CA . GLY A 1 147 ? -11.134 6.930 11.604 1.00 78.31 147 GLY A CA 1
ATOM 1120 C C . GLY A 1 147 ? -10.280 5.709 11.220 1.00 78.31 147 GLY A C 1
ATOM 1121 O O . GLY A 1 147 ? -10.832 4.652 10.918 1.00 78.31 147 GLY A O 1
ATOM 1122 N N . PHE A 1 148 ? -8.949 5.810 11.268 1.00 81.38 148 PHE A N 1
ATOM 1123 C CA . PHE A 1 148 ? -8.033 4.686 11.054 1.00 81.38 148 PHE A CA 1
ATOM 1124 C C . PHE A 1 148 ? -7.599 4.065 12.375 1.00 81.38 148 PHE A C 1
ATOM 1126 O O . PHE A 1 148 ? -7.310 4.768 13.339 1.00 81.38 148 PHE A O 1
ATOM 1133 N N . VAL A 1 149 ? -7.522 2.743 12.408 1.00 80.00 149 VAL A N 1
ATOM 1134 C CA . VAL A 1 149 ? -7.150 1.972 13.589 1.00 80.00 149 VAL A CA 1
ATOM 1135 C C . VAL A 1 149 ? -5.630 1.821 13.645 1.00 80.00 149 VAL A C 1
ATOM 1137 O O . VAL A 1 149 ? -5.028 1.186 12.783 1.00 80.00 149 VAL A O 1
ATOM 1140 N N . CYS A 1 150 ? -5.015 2.397 14.675 1.00 76.81 150 CYS A N 1
ATOM 1141 C CA . CYS A 1 150 ? -3.572 2.385 14.920 1.00 76.81 150 CYS A CA 1
ATOM 1142 C C . CYS A 1 150 ? -3.120 1.225 15.806 1.00 76.81 150 CYS A C 1
ATOM 1144 O O . CYS A 1 150 ? -2.000 0.733 15.672 1.00 76.81 150 CYS A O 1
ATOM 1146 N N . LYS A 1 151 ? -3.974 0.790 16.728 1.00 78.19 151 LYS A N 1
ATOM 1147 C CA . LYS A 1 151 ? -3.716 -0.348 17.607 1.00 78.19 151 LYS A CA 1
ATOM 1148 C C . LYS A 1 151 ? -5.031 -1.046 17.894 1.00 78.19 151 LYS A C 1
ATOM 1150 O O . LYS A 1 151 ? -6.051 -0.382 18.062 1.00 78.19 151 LYS A O 1
ATOM 1155 N N . VAL A 1 152 ? -4.985 -2.369 17.947 1.00 79.94 152 VAL A N 1
ATOM 1156 C CA . VAL A 1 152 ? -6.103 -3.192 18.406 1.00 79.94 152 VAL A CA 1
ATOM 1157 C C . VAL A 1 152 ? -5.621 -4.087 19.525 1.00 79.94 152 VAL A C 1
ATOM 1159 O O . VAL A 1 152 ? -4.559 -4.709 19.413 1.00 79.94 152 VAL A O 1
ATOM 1162 N N . GLU A 1 153 ? -6.411 -4.154 20.586 1.00 81.81 153 GLU A N 1
ATOM 1163 C CA . GLU A 1 153 ? -6.261 -5.139 21.645 1.00 81.81 153 GLU A CA 1
ATOM 1164 C C . GLU A 1 153 ? -7.528 -5.983 21.705 1.00 81.81 153 GLU A C 1
ATOM 1166 O O . GLU A 1 153 ? -8.628 -5.458 21.858 1.00 81.81 153 GLU A O 1
ATOM 1171 N N . VAL A 1 154 ? -7.371 -7.296 21.559 1.00 82.12 154 VAL A N 1
ATOM 1172 C CA . VAL A 1 154 ? -8.472 -8.239 21.766 1.00 82.12 154 VAL A CA 1
ATOM 1173 C C . VAL A 1 154 ? -8.647 -8.432 23.264 1.00 82.12 154 VAL A C 1
ATOM 1175 O O . VAL A 1 154 ? -7.715 -8.876 23.945 1.00 82.12 154 VAL A O 1
ATOM 1178 N N . GLN A 1 155 ? -9.835 -8.106 23.764 1.00 79.12 155 GLN A N 1
ATOM 1179 C CA . GLN A 1 155 ? -10.233 -8.458 25.115 1.00 79.12 155 GLN A CA 1
ATOM 1180 C C . GLN A 1 155 ? -10.653 -9.927 25.087 1.00 79.12 155 GLN A C 1
ATOM 1182 O O . GLN A 1 155 ? -11.716 -10.270 24.575 1.00 79.12 155 GLN A O 1
ATOM 1187 N N . ASN A 1 156 ? -9.791 -10.807 25.597 1.00 64.94 156 ASN A N 1
ATOM 1188 C CA . ASN A 1 156 ? -10.260 -12.134 25.969 1.00 64.94 156 ASN A CA 1
ATOM 1189 C C . ASN A 1 156 ? -11.097 -11.954 27.231 1.00 64.94 156 ASN A C 1
ATOM 1191 O O . ASN A 1 156 ? -10.556 -11.545 28.259 1.00 64.94 156 ASN A O 1
ATOM 1195 N N . GLU A 1 157 ? -12.389 -12.251 27.139 1.00 54.78 157 GLU A N 1
ATOM 1196 C CA . GLU A 1 157 ? -13.190 -12.551 28.320 1.00 54.78 157 GLU A CA 1
ATOM 1197 C C . GLU A 1 157 ? -12.500 -13.726 29.030 1.00 54.78 157 GLU A C 1
ATOM 1199 O O . GLU A 1 157 ? -12.310 -14.794 28.440 1.00 54.78 157 GLU A O 1
ATOM 1204 N N . GLN A 1 158 ? -11.986 -13.470 30.235 1.00 38.09 158 GLN A N 1
ATOM 1205 C CA . GLN A 1 158 ? -11.632 -14.525 31.183 1.00 38.09 158 GLN A CA 1
ATOM 1206 C C . GLN A 1 158 ? -12.906 -15.111 31.776 1.00 38.09 158 GLN A C 1
ATOM 1208 O O . GLN A 1 158 ? -13.815 -14.308 32.087 1.00 38.09 158 GLN A O 1
#

Nearest PDB structures (foldseek):
  6xi6-assembly1_A-3  TM=8.408E-01  e=3.064E+00  synthetic construct
  5d8e-assembly2_B  TM=5.311E-01  e=2.709E-01  Homo sapiens
  5d8e-assembly1_D  TM=5.701E-01  e=9.112E-01  Homo sapiens

pLDDT: mean 74.66, std 8.38, range [38.09, 86.44]

Sequence (158 aa):
MTTTLIDRTKLDAVVRRLKNQIIVIAVVAVVTVAICICLCLAATPQNYVWIIAVNSVLSVGGGWFVIYKLLADVLVLNAHVNLFSRLLAKPSTVVDGMVKSVQKNVTVRKNIVADVLTLVGNSHKYYFVGDYCLSEGTSVVLYVVDGFVCKVEVQNEQ

Radius of gyration: 23.7 Å; Cα contacts (8 Å, |Δi|>4): 210; chains: 1; bounding box: 47×27×78 Å

Secondary structure (DSSP, 8-state):
--EEE--HHHHHHHHHHHHHHHHHHHHHHHHHHHHHHHHHHT--TTSHHHHHHHHHHHHHHHHHHHHHHHHHHHHHHHHHHHHHHHHHHSPPEEEEEEEEEEEEEEEEETTEEEEEEEETTEEEEEEE-S---PPTT-EEEEEEETTEEEEEEE----